Protein AF-A0A6C0JN60-F1 (afdb_monomer)

Secondary structure (DSSP, 8-state):
-PEE-SS-TT-HHHHTTSSEEPPHHHHHHHHHHHHHTSPP-GGGTS----SS-PPEE-SS-SSPPTT-SEEPPHHHHHHHHHHHHHHHHHHT-S-HHHHIIIIIHHHHHHHHHHHHHHHHHHHH--TTTEEE-TTS-EEE-HHHHHHHHHHHHHHHHHHHHHHIIIIITTT-

Solvent-accessible surface area (backbone atoms only — not comparable to full-atom values): 9631 Å² total; per-residue (Å²): 120,57,70,43,33,70,90,60,85,82,37,64,46,51,76,68,65,58,28,42,82,38,49,26,34,57,16,18,54,51,14,23,59,53,17,45,71,47,80,75,42,76,80,43,58,52,86,88,76,70,92,64,84,78,38,62,41,34,61,85,62,93,66,75,57,92,90,41,80,42,69,40,50,25,40,55,14,21,53,53,14,24,53,52,11,32,29,56,34,18,71,72,46,76,58,69,67,56,53,40,56,72,68,45,44,65,56,54,51,48,55,55,52,52,53,49,52,50,49,49,52,67,73,67,53,50,77,88,35,35,40,74,43,100,84,74,43,85,38,79,29,63,86,47,38,52,58,55,49,53,52,49,50,51,53,50,51,50,51,52,49,51,48,41,63,66,61,43,63,77,79,102

pLDDT: mean 88.94, std 6.29, range [56.66, 96.5]

Structure (mmCIF, N/CA/C/O backbone):
data_AF-A0A6C0JN60-F1
#
_entry.id   AF-A0A6C0JN60-F1
#
loop_
_atom_site.group_PDB
_atom_site.id
_atom_site.type_symbol
_atom_site.label_atom_id
_atom_site.label_alt_id
_atom_site.label_comp_id
_atom_site.label_asym_id
_atom_site.label_entity_id
_atom_site.label_seq_id
_atom_site.pdbx_PDB_ins_code
_atom_site.Cartn_x
_atom_site.Cartn_y
_atom_site.Cartn_z
_atom_site.occupancy
_atom_site.B_iso_or_equiv
_atom_site.auth_seq_id
_atom_site.auth_comp_id
_atom_site.auth_asym_id
_atom_site.auth_atom_id
_atom_site.pdbx_PDB_model_num
ATOM 1 N N . MET A 1 1 ? -12.129 20.831 22.012 1.00 70.62 1 MET A N 1
ATOM 2 C CA . MET A 1 1 ? -10.952 20.213 22.665 1.00 70.62 1 MET A CA 1
ATOM 3 C C . MET A 1 1 ? -10.682 18.843 22.054 1.00 70.62 1 MET A C 1
ATOM 5 O O . MET A 1 1 ? -11.650 18.155 21.738 1.00 70.62 1 MET A O 1
ATOM 9 N N . PRO A 1 2 ? -9.414 18.448 21.849 1.00 86.00 2 PRO A N 1
ATOM 10 C CA . PRO A 1 2 ? -9.058 17.121 21.353 1.00 86.00 2 PRO A CA 1
ATOM 11 C C . PRO A 1 2 ? -9.545 15.996 22.277 1.00 86.00 2 PRO A C 1
ATOM 13 O O . PRO A 1 2 ? -9.412 16.059 23.500 1.00 86.00 2 PRO A O 1
ATOM 16 N N . THR A 1 3 ? -10.101 14.942 21.680 1.00 91.88 3 THR A N 1
ATOM 17 C CA . THR A 1 3 ? -10.609 13.778 22.412 1.00 91.88 3 THR A CA 1
ATOM 18 C C . THR A 1 3 ? -9.487 12.788 22.711 1.00 91.88 3 THR A C 1
ATOM 20 O O . THR A 1 3 ? -8.825 12.294 21.786 1.00 91.88 3 THR A O 1
ATOM 23 N N . TYR A 1 4 ? -9.300 12.462 23.988 1.00 92.88 4 TYR A N 1
ATOM 24 C CA . TYR A 1 4 ? -8.396 11.414 24.445 1.00 92.88 4 TYR A CA 1
ATOM 25 C C . TYR A 1 4 ? -9.117 10.062 24.480 1.00 92.88 4 TYR A C 1
ATOM 27 O O . TYR A 1 4 ? -10.174 9.930 25.085 1.00 92.88 4 TYR A O 1
ATOM 35 N N . CYS A 1 5 ? -8.530 9.059 23.828 1.00 93.69 5 CYS A N 1
ATOM 36 C CA . CYS A 1 5 ? -9.091 7.707 23.696 1.00 93.69 5 CYS A CA 1
ATOM 37 C C . CYS A 1 5 ? -8.135 6.624 24.209 1.00 93.69 5 CYS A C 1
ATOM 39 O O . CYS A 1 5 ? -8.278 5.458 23.859 1.00 93.69 5 CYS A O 1
ATOM 41 N N . GLY A 1 6 ? -7.103 7.016 24.958 1.00 90.19 6 GLY A N 1
ATOM 42 C CA . GLY A 1 6 ? -6.164 6.070 25.549 1.00 90.19 6 GLY A CA 1
ATOM 43 C C . GLY A 1 6 ? -6.662 5.527 26.888 1.00 90.19 6 GLY A C 1
ATOM 44 O O . GLY A 1 6 ? -7.752 5.861 27.344 1.00 90.19 6 GLY A O 1
ATOM 45 N N . ASN A 1 7 ? -5.832 4.695 27.515 1.00 89.94 7 ASN A N 1
ATOM 46 C CA . ASN A 1 7 ? -6.134 4.032 28.785 1.00 89.94 7 ASN A CA 1
ATOM 47 C C . ASN A 1 7 ? -5.267 4.547 29.955 1.00 89.94 7 ASN A C 1
ATOM 49 O O . ASN A 1 7 ? -5.016 3.818 30.907 1.00 89.94 7 ASN A O 1
ATOM 53 N N . ASN A 1 8 ? -4.741 5.776 29.868 1.00 91.38 8 ASN A N 1
ATOM 54 C CA . ASN A 1 8 ? -3.924 6.389 30.918 1.00 91.38 8 ASN A CA 1
ATOM 55 C C . ASN A 1 8 ? -4.640 7.613 31.506 1.00 91.38 8 ASN A C 1
ATOM 57 O O . ASN A 1 8 ? -4.707 8.663 30.867 1.00 91.38 8 ASN A O 1
ATOM 61 N N . ALA A 1 9 ? -5.141 7.477 32.735 1.00 89.00 9 ALA A N 1
ATOM 62 C CA . ALA A 1 9 ? -5.796 8.564 33.465 1.00 89.00 9 ALA A CA 1
ATOM 63 C C . ALA A 1 9 ? -4.841 9.731 33.784 1.00 89.00 9 ALA A C 1
ATOM 65 O O . ALA A 1 9 ? -5.270 10.879 33.826 1.00 89.00 9 ALA A O 1
ATOM 66 N N . ASN A 1 10 ? -3.539 9.457 33.912 1.00 93.06 10 ASN A N 1
ATOM 67 C CA . ASN A 1 10 ? -2.502 10.454 34.194 1.00 93.06 10 ASN A CA 1
ATOM 68 C C . ASN A 1 10 ? -1.947 11.107 32.918 1.00 93.06 10 ASN A C 1
ATOM 70 O O . ASN A 1 10 ? -0.832 11.628 32.913 1.00 93.06 10 ASN A O 1
ATOM 74 N N . TYR A 1 11 ? -2.681 11.050 31.802 1.00 91.56 11 TYR A N 1
ATOM 75 C CA . TYR A 1 11 ? -2.263 11.719 30.576 1.00 91.56 11 TYR A CA 1
ATOM 76 C C . TYR A 1 11 ? -2.167 13.237 30.822 1.00 91.56 11 TYR A C 1
ATOM 78 O O . TYR A 1 11 ? -3.176 13.841 31.194 1.00 91.56 11 TYR A O 1
ATOM 86 N N . PRO A 1 12 ? -1.010 13.887 30.576 1.00 92.44 12 PRO A N 1
ATOM 87 C CA . PRO A 1 12 ? -0.810 15.301 30.907 1.00 92.44 12 PRO A CA 1
ATOM 88 C C . PRO A 1 12 ? -1.873 16.228 30.314 1.00 92.44 12 PRO A C 1
ATOM 90 O O . PRO A 1 12 ? -2.263 17.205 30.941 1.00 92.44 12 PRO A O 1
ATOM 93 N N . GLY A 1 13 ? -2.399 15.898 29.129 1.00 90.00 13 GLY A N 1
ATOM 94 C CA . GLY A 1 13 ? -3.461 16.674 28.496 1.00 90.00 13 GLY A CA 1
ATOM 95 C C . GLY A 1 13 ? -4.823 16.581 29.193 1.00 90.00 13 GLY A C 1
ATOM 96 O O . GLY A 1 13 ? -5.581 17.544 29.136 1.00 90.00 13 GLY A O 1
ATOM 97 N N . LEU A 1 14 ? -5.129 15.463 29.866 1.00 91.19 14 LEU A N 1
ATOM 98 C CA . LEU A 1 14 ? -6.328 15.338 30.707 1.00 91.19 14 LEU A CA 1
ATOM 99 C C . LEU A 1 14 ? -6.162 16.155 31.992 1.00 91.19 14 LEU A C 1
ATOM 101 O O . LEU A 1 14 ? -7.064 16.897 32.362 1.00 91.19 14 LEU A O 1
ATOM 105 N N . LEU A 1 15 ? -4.989 16.063 32.626 1.00 93.19 15 LEU A N 1
ATOM 106 C CA . LEU A 1 15 ? -4.676 16.788 33.862 1.00 93.19 15 LEU A CA 1
ATOM 107 C C . LEU A 1 15 ? -4.633 18.308 33.648 1.00 93.19 15 LEU A C 1
ATOM 109 O O . LEU A 1 15 ? -5.114 19.066 34.480 1.00 93.19 15 LEU A O 1
ATOM 113 N N . ALA A 1 16 ? -4.101 18.751 32.507 1.00 92.19 16 ALA A N 1
ATOM 114 C CA . ALA A 1 16 ? -4.037 20.160 32.123 1.00 92.19 16 ALA A CA 1
ATOM 115 C C . ALA A 1 16 ? -5.354 20.704 31.532 1.00 92.19 16 ALA A C 1
ATOM 117 O O . ALA A 1 16 ? -5.387 21.844 31.075 1.00 92.19 16 ALA A O 1
ATOM 118 N N . GLY A 1 17 ? -6.417 19.891 31.447 1.00 89.81 17 GLY A N 1
ATOM 119 C CA . GLY A 1 17 ? -7.707 20.291 30.870 1.00 89.81 17 GLY A CA 1
ATOM 120 C C . GLY A 1 17 ? -7.677 20.605 29.367 1.00 89.81 17 GLY A C 1
ATOM 121 O O . GLY A 1 17 ? -8.643 21.130 28.823 1.00 89.81 17 GLY A O 1
ATOM 122 N N . THR A 1 18 ? -6.585 20.287 28.665 1.00 93.25 18 THR A N 1
ATOM 123 C CA . THR A 1 18 ? -6.468 20.510 27.213 1.00 93.25 18 THR A CA 1
ATOM 124 C C . THR A 1 18 ? -7.175 19.426 26.404 1.00 93.25 18 THR A C 1
ATOM 126 O O . THR A 1 18 ? -7.518 19.652 25.246 1.00 93.25 18 THR A O 1
ATOM 129 N N . HIS A 1 19 ? -7.408 18.256 27.001 1.00 92.00 19 HIS A N 1
ATOM 130 C CA . HIS A 1 19 ? -8.085 17.113 26.399 1.00 92.00 19 HIS A CA 1
ATOM 131 C C . HIS A 1 19 ? -9.296 16.695 27.227 1.00 92.00 19 HIS A C 1
ATOM 133 O O . HIS A 1 19 ? -9.304 16.818 28.448 1.00 92.00 19 HIS A O 1
ATOM 139 N N . VAL A 1 20 ? -10.291 16.120 26.554 1.00 92.94 20 VAL A N 1
ATOM 140 C CA . VAL A 1 20 ? -11.468 15.527 27.203 1.00 92.94 20 VAL A CA 1
ATOM 141 C C . VAL A 1 20 ? -11.467 14.024 26.948 1.00 92.94 20 VAL A C 1
ATOM 143 O O . VAL A 1 20 ? -11.176 13.590 25.827 1.00 92.94 20 VAL A O 1
ATOM 146 N N . LEU A 1 21 ? -11.780 13.228 27.975 1.00 91.88 21 LEU A N 1
ATOM 147 C CA . LEU A 1 21 ? -11.947 11.784 27.824 1.00 91.88 21 LEU A CA 1
ATOM 148 C C . LEU A 1 21 ? -13.092 11.502 26.844 1.00 91.88 21 LEU A C 1
ATOM 150 O O . LEU A 1 21 ? -14.203 12.007 26.996 1.00 91.88 21 LEU A O 1
ATOM 154 N N . GLY A 1 22 ? -12.806 10.719 25.808 1.00 91.06 22 GLY A N 1
ATOM 155 C CA . GLY A 1 22 ? -13.783 10.382 24.787 1.00 91.06 22 GLY A CA 1
ATOM 156 C C . GLY A 1 22 ? -14.803 9.360 25.250 1.00 91.06 22 GLY A C 1
ATOM 157 O O . GLY A 1 22 ? -14.487 8.436 25.995 1.00 91.06 22 GLY A O 1
ATOM 158 N N . THR A 1 23 ? -16.020 9.485 24.725 1.00 93.06 23 THR A N 1
ATOM 159 C CA . THR A 1 23 ? -17.000 8.400 24.790 1.00 93.06 23 THR A CA 1
ATOM 160 C C . THR A 1 23 ? -16.543 7.236 23.913 1.00 93.06 23 THR A C 1
ATOM 162 O O . THR A 1 23 ? -15.825 7.429 22.927 1.00 93.06 23 THR A O 1
ATOM 165 N N . ASN A 1 24 ? -17.009 6.026 24.220 1.00 93.12 24 ASN A N 1
ATOM 166 C CA . ASN A 1 24 ? -16.716 4.829 23.428 1.00 93.12 24 ASN A CA 1
ATOM 167 C C . ASN A 1 24 ? -17.024 5.029 21.937 1.00 93.12 24 ASN A C 1
ATOM 169 O O . ASN A 1 24 ? -16.181 4.765 21.077 1.00 93.12 24 ASN A O 1
ATOM 173 N N . TYR A 1 25 ? -18.188 5.601 21.636 1.00 93.69 25 TYR A N 1
ATOM 174 C CA . TYR A 1 25 ? -18.587 5.928 20.271 1.00 93.69 25 TYR A CA 1
ATOM 175 C C . TYR A 1 25 ? -17.731 7.019 19.635 1.00 93.69 25 TYR A C 1
ATOM 177 O O . TYR A 1 25 ? -17.342 6.900 18.472 1.00 93.69 25 TYR A O 1
ATOM 185 N N . GLY A 1 26 ? -17.394 8.073 20.384 1.00 94.56 26 GLY A N 1
ATOM 186 C CA . GLY A 1 26 ? -16.510 9.133 19.905 1.00 94.56 26 GLY A CA 1
ATOM 187 C C . GLY A 1 26 ? -15.132 8.589 19.529 1.00 94.56 26 GLY A C 1
ATOM 188 O O . GLY A 1 26 ? -14.602 8.905 18.463 1.00 94.56 26 GLY A O 1
ATOM 189 N N . CYS A 1 27 ? -14.589 7.698 20.355 1.00 95.12 27 CYS A N 1
ATOM 190 C CA . CYS A 1 27 ? -13.318 7.035 20.100 1.00 95.12 27 CYS A CA 1
ATOM 191 C C . CYS A 1 27 ? -13.380 6.065 18.924 1.00 95.12 27 CYS A C 1
ATOM 193 O O . CYS A 1 27 ? -12.469 6.072 18.098 1.00 95.12 27 CYS A O 1
ATOM 195 N N . MET A 1 28 ? -14.473 5.317 18.768 1.00 95.62 28 MET A N 1
ATOM 196 C CA . MET A 1 28 ? -14.700 4.496 17.578 1.00 95.62 28 MET A CA 1
ATOM 197 C C . MET A 1 28 ? -14.744 5.344 16.303 1.00 95.62 28 MET A C 1
ATOM 199 O O . MET A 1 28 ? -14.032 5.044 15.349 1.00 95.62 28 MET A O 1
ATOM 203 N N . ARG A 1 29 ? -15.509 6.443 16.284 1.00 95.62 29 ARG A N 1
ATOM 204 C CA . ARG A 1 29 ? -15.571 7.358 15.131 1.00 95.62 29 ARG A CA 1
ATOM 205 C C . ARG A 1 29 ? -14.214 7.966 14.792 1.00 95.62 29 ARG A C 1
ATOM 207 O O . ARG A 1 29 ? -13.848 8.019 13.620 1.00 95.62 29 ARG A O 1
ATOM 214 N N . LYS A 1 30 ? -13.459 8.391 15.808 1.00 95.38 30 LYS A N 1
ATOM 215 C CA . LYS A 1 30 ? -12.079 8.864 15.636 1.00 95.38 30 LYS A CA 1
ATOM 216 C C . LYS A 1 30 ? -11.212 7.773 15.008 1.00 95.38 30 LYS A C 1
ATOM 218 O O . LYS A 1 30 ? -10.472 8.050 14.070 1.00 95.38 30 LYS A O 1
ATOM 223 N N . GLY A 1 31 ? -11.344 6.539 15.490 1.00 96.31 31 GLY A N 1
ATOM 224 C CA . GLY A 1 31 ? -10.644 5.376 14.959 1.00 96.31 31 GLY A CA 1
ATOM 225 C C . GLY A 1 31 ? -10.956 5.125 13.489 1.00 96.31 31 GLY A C 1
ATOM 226 O O . GLY A 1 31 ? -10.025 4.941 12.716 1.00 96.31 31 GLY A O 1
ATOM 227 N N . ILE A 1 32 ? -12.230 5.197 13.084 1.00 96.50 32 ILE A N 1
ATOM 228 C CA . ILE A 1 32 ? -12.645 5.056 11.676 1.00 96.50 32 ILE A CA 1
ATOM 229 C C . ILE A 1 32 ? -11.925 6.083 10.807 1.00 96.50 32 ILE A C 1
ATOM 231 O O . ILE A 1 32 ? -11.319 5.710 9.807 1.00 96.50 32 ILE A O 1
ATOM 235 N N . GLY A 1 33 ? -11.924 7.352 11.226 1.00 95.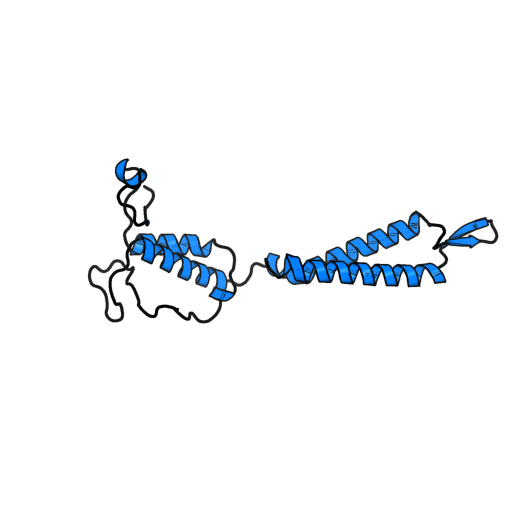75 33 GLY A N 1
ATOM 236 C CA . GLY A 1 33 ? -11.227 8.416 10.503 1.00 95.75 33 GLY A CA 1
ATOM 237 C C . GLY A 1 33 ? -9.717 8.184 10.403 1.00 95.75 33 GLY A C 1
ATOM 238 O O . GLY A 1 33 ? -9.133 8.418 9.351 1.00 95.7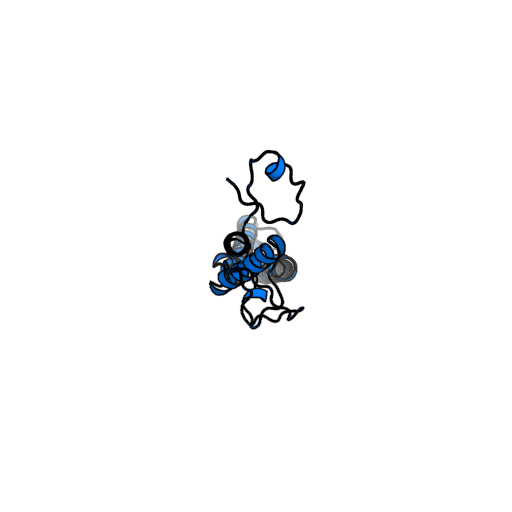5 33 GLY A O 1
ATOM 239 N N . VAL A 1 34 ? -9.073 7.684 11.461 1.00 95.69 34 VAL A N 1
ATOM 240 C CA . VAL A 1 34 ? -7.650 7.305 11.406 1.00 95.69 34 VAL A CA 1
ATOM 241 C C . VAL A 1 34 ? -7.450 6.147 10.429 1.00 95.69 34 VAL A C 1
ATOM 243 O O . VAL A 1 34 ? -6.625 6.245 9.527 1.00 95.69 34 VAL A O 1
ATOM 246 N N . GLY A 1 35 ? -8.229 5.073 10.571 1.00 94.94 35 GLY A N 1
ATOM 247 C CA . GLY A 1 35 ? -8.125 3.868 9.754 1.00 94.94 35 GLY A CA 1
ATOM 248 C C . GLY A 1 35 ? -8.356 4.118 8.267 1.00 94.94 35 GLY A C 1
ATOM 249 O O . GLY A 1 35 ? -7.655 3.537 7.445 1.00 94.94 35 GLY A O 1
ATOM 250 N N . SER A 1 36 ? -9.277 5.018 7.914 1.00 93.62 36 SER A N 1
ATOM 251 C CA . SER A 1 36 ? -9.584 5.347 6.518 1.00 93.62 36 SER A CA 1
ATOM 252 C C . SER A 1 36 ? -8.460 6.108 5.808 1.00 93.62 36 SER A C 1
ATOM 254 O O . SER A 1 36 ? -8.415 6.113 4.580 1.00 93.62 36 SER A O 1
ATOM 256 N N . HIS A 1 37 ? -7.564 6.752 6.564 1.00 92.69 37 HIS A N 1
ATOM 257 C CA . HIS A 1 37 ? -6.394 7.469 6.042 1.00 92.69 37 HIS A CA 1
ATOM 258 C C . HIS A 1 37 ? -5.104 6.643 6.100 1.00 92.69 37 HIS A C 1
ATOM 260 O O . HIS A 1 37 ? -4.059 7.108 5.643 1.00 92.69 37 HIS A O 1
ATOM 266 N N . LEU A 1 38 ? -5.149 5.428 6.653 1.00 91.06 38 LEU A N 1
ATOM 267 C CA . LEU A 1 38 ? -4.005 4.527 6.605 1.00 91.06 38 LEU A CA 1
ATOM 268 C C . LEU A 1 38 ? -3.808 3.976 5.180 1.00 91.06 38 LEU A C 1
ATOM 270 O O . LEU A 1 38 ? -4.748 3.957 4.378 1.00 91.06 38 LEU A O 1
ATOM 274 N N . PRO A 1 39 ? -2.586 3.521 4.845 1.00 88.25 39 PRO A N 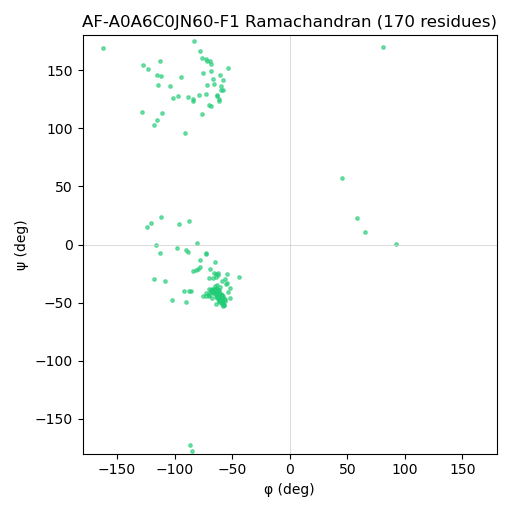1
ATOM 275 C CA . PRO A 1 39 ? -2.316 2.869 3.570 1.00 88.25 39 PRO A CA 1
ATOM 276 C C . PRO A 1 39 ? -3.261 1.692 3.307 1.00 88.25 39 PRO A C 1
ATOM 278 O O . PRO A 1 39 ? -3.738 1.039 4.236 1.00 88.25 39 PRO A O 1
ATOM 281 N N . TYR A 1 40 ? -3.505 1.421 2.022 1.00 87.25 40 TYR A N 1
ATOM 282 C CA . TYR A 1 40 ? -4.273 0.251 1.604 1.00 87.25 40 TYR A CA 1
ATOM 283 C C . TYR A 1 40 ? -3.611 -1.031 2.126 1.00 87.25 40 TYR A C 1
ATOM 285 O O . TYR A 1 40 ? -2.406 -1.215 1.969 1.00 87.25 40 TYR A O 1
ATOM 293 N N . ASP A 1 41 ? -4.420 -1.913 2.705 1.00 87.62 41 ASP A N 1
ATOM 294 C CA . ASP A 1 41 ? -3.999 -3.219 3.197 1.00 87.62 41 ASP A CA 1
ATOM 295 C C . ASP A 1 41 ? -4.933 -4.284 2.618 1.00 87.62 41 ASP A C 1
ATOM 297 O O . ASP A 1 41 ? -6.130 -4.319 2.918 1.00 87.62 41 ASP A O 1
ATOM 301 N N . ALA A 1 42 ? -4.378 -5.157 1.775 1.00 85.81 42 ALA A N 1
ATOM 302 C CA . ALA A 1 42 ? -5.135 -6.213 1.112 1.00 85.81 42 ALA A CA 1
ATOM 303 C C . ALA A 1 42 ? -5.757 -7.212 2.104 1.00 85.81 42 ALA A C 1
ATOM 305 O O . ALA A 1 42 ? -6.777 -7.820 1.784 1.00 85.81 42 ALA A O 1
ATOM 306 N N . ALA A 1 43 ? -5.200 -7.357 3.312 1.00 87.62 43 ALA A N 1
ATOM 307 C CA . ALA A 1 43 ? -5.755 -8.240 4.336 1.00 87.62 43 ALA A CA 1
ATOM 308 C C . ALA A 1 43 ? -7.137 -7.776 4.830 1.00 87.62 43 ALA A C 1
ATOM 310 O O . ALA A 1 43 ? -7.932 -8.596 5.280 1.00 87.62 43 ALA A O 1
ATOM 311 N N . TYR A 1 44 ? -7.446 -6.481 4.708 1.00 89.06 44 TYR A N 1
ATOM 312 C CA . TYR A 1 44 ? -8.732 -5.898 5.106 1.00 89.06 44 TYR A CA 1
ATOM 313 C C . TYR A 1 44 ? -9.773 -5.893 3.977 1.00 89.06 44 TYR A C 1
ATOM 315 O O . TYR A 1 44 ? -10.914 -5.505 4.216 1.00 89.06 44 TYR A O 1
ATOM 323 N N . ALA A 1 45 ? -9.402 -6.312 2.760 1.00 86.94 45 ALA A N 1
ATOM 324 C CA . ALA A 1 45 ? -10.337 -6.463 1.642 1.00 86.94 45 ALA A CA 1
ATOM 325 C C . ALA A 1 45 ? -11.117 -7.791 1.699 1.00 86.94 45 ALA A C 1
ATOM 327 O O . ALA A 1 45 ? -12.167 -7.921 1.074 1.00 86.94 45 ALA A O 1
ATOM 328 N N . GLY A 1 46 ? -10.586 -8.787 2.416 1.00 84.06 46 GLY A N 1
ATOM 329 C CA . GLY A 1 46 ? -11.194 -10.106 2.567 1.00 84.06 46 GLY A CA 1
ATOM 330 C C . GLY A 1 46 ? -12.260 -10.176 3.669 1.00 84.06 46 GLY A C 1
ATOM 331 O O . GLY A 1 46 ? -12.465 -9.216 4.416 1.00 84.06 46 GLY A O 1
ATOM 332 N N . PRO A 1 47 ? -12.941 -11.328 3.806 1.00 86.25 47 PRO A N 1
ATOM 333 C CA . PRO A 1 47 ? -13.873 -11.557 4.903 1.00 86.25 47 PRO A CA 1
ATOM 334 C C . PRO A 1 47 ? -13.159 -11.450 6.257 1.00 86.25 47 PRO A C 1
ATOM 336 O O . PRO A 1 47 ? -12.092 -12.027 6.465 1.00 86.25 47 PRO A O 1
ATOM 339 N N . TYR A 1 48 ? -13.765 -10.717 7.192 1.00 84.25 48 TYR A N 1
ATOM 340 C CA . TYR A 1 48 ? -13.219 -10.537 8.534 1.00 84.25 48 TYR A CA 1
ATOM 341 C C . TYR A 1 48 ? -13.300 -11.838 9.344 1.00 84.25 48 TYR A C 1
ATOM 343 O O . TYR A 1 48 ? -14.391 -12.343 9.609 1.00 84.25 48 TYR A O 1
ATOM 351 N N . ALA A 1 49 ? -12.144 -12.341 9.779 1.00 87.69 49 ALA A N 1
ATOM 352 C CA . ALA A 1 49 ? -12.019 -13.498 10.658 1.00 87.69 49 ALA A CA 1
ATOM 353 C C . ALA A 1 49 ? -11.355 -13.068 11.982 1.00 87.69 49 ALA A C 1
ATOM 355 O O . ALA A 1 49 ? -10.143 -12.837 12.010 1.00 87.69 49 ALA A O 1
ATOM 356 N N . PRO A 1 50 ? -12.121 -12.898 13.076 1.00 85.69 50 PRO A N 1
ATOM 357 C CA . PRO A 1 50 ? -11.560 -12.475 14.352 1.00 85.69 50 PRO A CA 1
ATOM 358 C C . PRO A 1 50 ? -10.731 -13.592 14.997 1.00 85.69 50 PRO A C 1
ATOM 360 O O . PRO A 1 50 ? -11.167 -14.738 15.054 1.00 85.69 50 PRO A O 1
ATOM 363 N N . VAL A 1 51 ? -9.566 -13.238 15.551 1.00 88.75 51 VAL A N 1
ATOM 364 C CA . VAL A 1 51 ? -8.788 -14.143 16.422 1.00 88.75 51 VAL A CA 1
ATOM 365 C C . VAL A 1 51 ? -9.521 -14.369 17.746 1.00 88.75 51 VAL A C 1
ATOM 367 O O . VAL A 1 51 ? -9.572 -15.484 18.253 1.00 88.75 51 VAL A O 1
ATOM 370 N N . ASP A 1 52 ? -10.114 -13.304 18.286 1.00 86.56 52 ASP A N 1
ATOM 371 C CA . ASP A 1 52 ? -10.955 -13.342 19.476 1.00 86.56 52 ASP A CA 1
ATOM 372 C C . ASP A 1 52 ? -12.409 -13.045 19.079 1.00 86.56 52 ASP A C 1
ATOM 374 O O . ASP A 1 52 ? -12.701 -11.924 18.652 1.00 86.56 52 ASP A O 1
ATOM 378 N N . PRO A 1 53 ? -13.335 -14.013 19.201 1.00 86.94 53 PRO A N 1
ATOM 379 C CA . PRO A 1 53 ? -14.720 -13.833 18.782 1.00 86.94 53 PRO A CA 1
ATOM 380 C C . PRO A 1 53 ? -15.525 -12.913 19.713 1.00 86.94 53 PRO A C 1
ATOM 382 O O . PRO A 1 53 ? -16.665 -12.569 19.385 1.00 86.94 53 PRO A O 1
ATOM 385 N N . ARG A 1 54 ? -14.979 -12.512 20.873 1.00 88.38 54 ARG A N 1
ATOM 386 C CA . ARG A 1 54 ? -15.670 -11.637 21.829 1.00 88.38 54 ARG A CA 1
ATOM 387 C C . ARG A 1 54 ? -15.947 -10.270 21.206 1.00 88.38 54 ARG A C 1
ATOM 389 O O . ARG A 1 54 ? -15.050 -9.585 20.721 1.00 88.38 54 ARG A O 1
ATOM 396 N N . ARG A 1 55 ? -17.209 -9.840 21.270 1.00 88.12 55 ARG A N 1
ATOM 397 C CA . ARG A 1 55 ? -17.658 -8.543 20.748 1.00 88.12 55 ARG A CA 1
ATOM 398 C C . ARG A 1 55 ? -17.826 -7.542 21.881 1.00 88.12 55 ARG A C 1
ATOM 400 O O . ARG A 1 55 ? -18.575 -7.794 22.824 1.00 88.12 55 ARG A O 1
ATOM 407 N N . PHE A 1 56 ? -17.178 -6.389 21.748 1.00 90.81 56 PHE A N 1
ATOM 408 C CA . PHE A 1 56 ? -17.318 -5.265 22.672 1.00 90.81 56 PHE A CA 1
ATOM 409 C C . PHE A 1 56 ? -18.193 -4.172 22.067 1.00 90.81 56 PHE A C 1
ATOM 411 O O . PHE A 1 56 ? -18.070 -3.841 20.887 1.00 90.81 56 PHE A O 1
ATOM 418 N N . TYR A 1 57 ? -19.097 -3.625 22.874 1.00 93.44 57 TYR A N 1
ATOM 419 C CA . TYR A 1 57 ? -20.005 -2.576 22.437 1.00 93.44 57 TYR A CA 1
ATOM 420 C C . TYR A 1 57 ? -19.340 -1.201 22.541 1.00 93.44 57 TYR A C 1
ATOM 422 O O . TYR A 1 57 ? -18.884 -0.798 23.611 1.00 93.44 57 TYR A O 1
ATOM 430 N N . CYS A 1 58 ? -19.321 -0.470 21.427 1.00 92.62 58 CYS A N 1
ATOM 431 C CA . CYS A 1 58 ? -18.716 0.860 21.316 1.00 92.62 58 CYS A CA 1
ATOM 432 C C . CYS A 1 58 ? -19.713 1.949 20.902 1.00 92.62 58 CYS A C 1
ATOM 434 O O . CYS A 1 58 ? -19.305 2.991 20.401 1.00 92.62 58 CYS A O 1
ATOM 436 N N . GLY A 1 59 ? -21.019 1.714 21.049 1.00 90.06 59 GLY A N 1
ATOM 437 C CA . GLY A 1 59 ? -22.037 2.715 20.730 1.00 90.06 59 GLY A CA 1
ATOM 438 C C . GLY A 1 59 ? -22.339 3.663 21.896 1.00 90.06 59 GLY A C 1
ATOM 439 O O . GLY A 1 59 ? -21.657 3.658 22.918 1.00 90.06 59 GLY A O 1
ATOM 440 N N . ASN A 1 60 ? -23.365 4.497 21.715 1.00 88.50 60 ASN A N 1
ATOM 441 C CA . ASN A 1 60 ? -23.798 5.496 22.702 1.00 88.50 60 ASN A CA 1
ATOM 442 C C . ASN A 1 60 ? -24.820 4.967 23.719 1.00 88.50 60 ASN A C 1
ATOM 444 O O . ASN A 1 60 ? -25.203 5.709 24.619 1.00 88.50 60 ASN A O 1
ATOM 448 N N . ASN A 1 61 ? -25.316 3.737 23.561 1.00 85.50 61 ASN A N 1
ATOM 449 C CA . ASN A 1 61 ? -26.347 3.214 24.451 1.00 85.50 61 ASN A CA 1
ATOM 450 C C . ASN A 1 61 ? -25.738 2.892 25.831 1.00 85.50 61 ASN A C 1
ATOM 452 O O . ASN A 1 61 ? -24.724 2.192 25.879 1.00 85.50 61 ASN A O 1
ATOM 456 N N . PRO A 1 62 ? -26.326 3.371 26.944 1.00 81.12 62 PRO A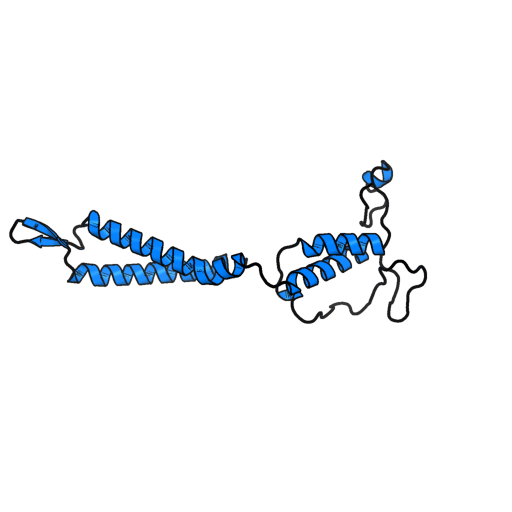 N 1
ATOM 457 C CA . PRO A 1 62 ? -25.894 2.978 28.285 1.00 81.12 62 PRO A CA 1
ATOM 458 C C . PRO A 1 62 ? -26.072 1.476 28.551 1.00 81.12 62 PRO A C 1
ATOM 460 O O . PRO A 1 62 ? -25.333 0.909 29.353 1.00 81.12 62 PRO A O 1
ATOM 463 N N . VAL A 1 63 ? -27.021 0.822 27.873 1.00 88.38 63 VAL A N 1
ATOM 464 C CA . VAL A 1 63 ? -27.259 -0.620 27.984 1.00 88.38 63 VAL A CA 1
ATOM 465 C C . VAL A 1 63 ? -26.563 -1.347 26.837 1.00 88.38 63 VAL A C 1
ATOM 467 O O . VAL A 1 63 ? -26.756 -1.020 25.663 1.00 88.38 63 VAL A O 1
ATOM 470 N N . VAL A 1 64 ? -25.762 -2.358 27.181 1.00 90.25 64 VAL A N 1
ATOM 471 C CA . VAL A 1 64 ? -25.097 -3.227 26.205 1.00 90.25 64 VAL A CA 1
ATOM 472 C C . VAL A 1 64 ? -26.164 -4.075 25.496 1.00 90.25 64 VAL A C 1
ATOM 474 O O . VAL A 1 64 ? -26.878 -4.823 26.164 1.00 90.25 64 VAL A O 1
ATOM 477 N N . PRO A 1 65 ? -26.310 -3.968 24.163 1.00 90.12 65 PRO A N 1
ATOM 478 C CA . PRO A 1 65 ? -27.312 -4.734 23.435 1.00 90.12 65 PRO A CA 1
ATOM 479 C C . PRO A 1 65 ? -26.968 -6.234 23.398 1.00 90.12 65 PRO A C 1
ATOM 481 O O . PRO A 1 65 ? -25.796 -6.607 23.531 1.00 90.12 65 PRO A O 1
ATOM 484 N N . PRO A 1 66 ? -27.968 -7.108 23.173 1.00 88.62 66 PRO A N 1
ATOM 485 C CA . PRO A 1 66 ? -27.747 -8.547 23.075 1.00 88.62 66 PRO A CA 1
ATOM 486 C C . PRO A 1 66 ? -26.749 -8.888 21.958 1.00 88.62 66 PRO A C 1
ATOM 488 O O . PRO A 1 66 ? -26.739 -8.266 20.895 1.00 88.62 66 PRO A O 1
ATOM 491 N N . GLY A 1 67 ? -25.894 -9.883 22.210 1.00 87.12 67 GLY A N 1
ATOM 492 C CA . GLY A 1 67 ? -24.827 -10.301 21.289 1.00 87.12 67 GLY A CA 1
ATOM 493 C C . GLY A 1 67 ? -23.466 -9.628 21.517 1.00 87.12 67 GLY A C 1
ATOM 494 O O . GLY A 1 67 ? -22.507 -9.948 20.812 1.00 87.12 67 GLY A O 1
ATOM 495 N N . TYR A 1 68 ? -23.356 -8.740 22.509 1.00 90.31 68 TYR A N 1
ATOM 496 C CA . TYR A 1 68 ? -22.090 -8.184 22.990 1.00 90.31 68 TYR A CA 1
ATOM 497 C C . TYR A 1 68 ? -21.783 -8.687 24.400 1.00 90.31 68 TYR A C 1
ATOM 499 O O . TYR A 1 68 ? -22.685 -8.855 25.215 1.00 90.31 68 TYR A O 1
ATOM 507 N N . LEU A 1 69 ? -20.500 -8.910 24.691 1.00 89.75 69 LEU A N 1
ATOM 508 C CA . LEU A 1 69 ? -20.055 -9.393 26.000 1.00 89.75 69 LEU A CA 1
ATOM 509 C C . LEU A 1 69 ? -20.090 -8.278 27.052 1.00 89.75 69 LEU A C 1
ATOM 511 O O . LEU A 1 69 ? -20.506 -8.497 28.183 1.00 89.75 69 LEU A O 1
ATOM 515 N N . ALA A 1 70 ? -19.606 -7.094 26.678 1.00 90.88 70 ALA A N 1
ATOM 516 C CA . ALA A 1 70 ? -19.498 -5.931 27.550 1.00 90.88 70 ALA A CA 1
ATOM 517 C C . ALA A 1 70 ? -19.325 -4.649 26.723 1.00 90.88 70 ALA A C 1
ATOM 519 O O . ALA A 1 70 ? -19.040 -4.698 25.521 1.00 90.88 70 ALA A O 1
ATOM 520 N N . ALA A 1 71 ? -19.437 -3.492 27.376 1.00 90.75 71 ALA A N 1
ATOM 521 C CA . ALA A 1 71 ? -18.981 -2.232 26.802 1.00 90.75 71 ALA A CA 1
ATOM 522 C C . ALA A 1 71 ? -17.450 -2.250 26.635 1.00 90.75 71 ALA A C 1
ATOM 524 O O . ALA A 1 71 ? -16.721 -2.732 27.502 1.00 90.75 71 ALA A O 1
ATOM 525 N N . GLY A 1 72 ? -16.957 -1.742 25.506 1.00 89.69 72 GLY A N 1
ATOM 526 C CA . GLY A 1 72 ? -15.524 -1.574 25.277 1.00 89.69 72 GLY A CA 1
ATOM 527 C C . GLY A 1 72 ? -14.946 -0.427 26.105 1.00 89.69 72 GLY A C 1
ATOM 528 O O . GLY A 1 72 ? -15.667 0.476 26.520 1.00 89.69 72 GLY A O 1
ATOM 529 N N . SER A 1 73 ? -13.631 -0.433 26.318 1.00 92.00 73 SER A N 1
ATOM 530 C CA . SER A 1 73 ? -12.919 0.761 26.778 1.00 92.00 73 SER A CA 1
ATOM 531 C C . SER A 1 73 ? -12.729 1.755 25.619 1.00 92.00 73 SER A C 1
ATOM 533 O O . SER A 1 73 ? -12.722 1.337 24.452 1.00 92.00 73 SER A O 1
ATOM 535 N N . PRO A 1 74 ? -12.474 3.049 25.892 1.00 92.25 74 PRO A N 1
ATOM 536 C CA . PRO A 1 74 ? -12.159 4.032 24.854 1.00 92.25 74 PRO A CA 1
ATOM 537 C C . PRO A 1 74 ? -11.027 3.590 23.911 1.00 92.25 74 PRO A C 1
ATOM 539 O O . PRO A 1 74 ? -11.116 3.797 22.698 1.00 92.25 74 PRO A O 1
ATOM 542 N N . SER A 1 75 ? -10.003 2.909 24.440 1.00 93.25 75 SER A N 1
ATOM 543 C CA . SER A 1 75 ? -8.880 2.381 23.654 1.00 93.25 75 SER A CA 1
ATOM 544 C C . SER A 1 75 ? -9.283 1.214 22.756 1.00 93.25 75 SER A C 1
ATOM 546 O O . SER A 1 75 ? -8.893 1.171 21.587 1.00 93.25 75 SER A O 1
ATOM 548 N N . ASN A 1 76 ? -10.105 0.292 23.263 1.00 93.12 76 ASN A N 1
ATOM 549 C CA . ASN A 1 76 ? -10.615 -0.833 22.478 1.00 93.12 76 ASN A CA 1
ATOM 550 C C . ASN A 1 76 ? -11.532 -0.339 21.356 1.00 93.12 76 ASN A C 1
ATOM 552 O O . ASN A 1 76 ? -11.447 -0.815 20.222 1.00 93.12 76 ASN A O 1
ATOM 556 N N . CYS A 1 77 ? -12.361 0.662 21.645 1.00 94.06 77 CYS A N 1
ATOM 557 C CA . CYS A 1 77 ? -13.242 1.269 20.659 1.00 94.06 77 CYS A CA 1
ATOM 558 C C . CYS A 1 77 ? -12.475 2.041 19.587 1.00 94.06 77 CYS A C 1
ATOM 560 O O . CYS A 1 77 ? -12.809 1.921 18.410 1.00 94.06 77 CYS A O 1
ATOM 562 N N . LEU A 1 78 ? -11.402 2.748 19.956 1.00 95.50 78 LEU A N 1
ATOM 563 C CA . LEU A 1 78 ? -10.491 3.368 18.993 1.00 95.50 78 LEU A CA 1
ATOM 564 C C . LEU A 1 78 ? -9.877 2.327 18.046 1.00 95.50 78 LEU A C 1
ATOM 566 O O . LEU A 1 78 ? -9.940 2.502 16.832 1.00 95.50 78 LEU A O 1
ATOM 570 N N . SER A 1 79 ? -9.325 1.239 18.589 1.00 94.31 79 SER A N 1
ATOM 571 C CA . SER A 1 79 ? -8.723 0.156 17.796 1.00 94.31 79 SER A CA 1
ATOM 572 C C . SER A 1 79 ? -9.738 -0.503 16.853 1.00 94.31 79 SER A C 1
ATOM 574 O O . SER A 1 79 ? -9.477 -0.668 15.661 1.00 94.31 79 SER A O 1
ATOM 576 N N . THR A 1 80 ? -10.943 -0.781 17.358 1.00 92.94 80 THR A N 1
ATOM 577 C CA . THR A 1 80 ? -12.057 -1.316 16.558 1.00 92.94 80 THR A CA 1
ATOM 578 C C . THR A 1 80 ? -12.415 -0.368 15.415 1.00 92.94 80 THR A C 1
ATOM 580 O O . THR A 1 80 ? -12.534 -0.789 14.266 1.00 92.94 80 THR A O 1
ATOM 583 N N . GLY A 1 81 ? -12.515 0.932 15.709 1.00 94.56 81 GLY A N 1
ATOM 584 C CA . GLY A 1 81 ? -12.735 1.965 14.705 1.00 94.56 81 GLY A CA 1
ATOM 585 C C . GLY A 1 81 ? -11.649 1.979 13.630 1.00 94.56 81 GLY A C 1
ATOM 586 O O . GLY A 1 81 ? -11.978 2.034 12.451 1.00 94.56 81 GLY A O 1
ATOM 587 N N . ILE A 1 82 ? -10.371 1.869 14.008 1.00 95.94 82 ILE A N 1
ATOM 588 C CA . ILE A 1 82 ? -9.251 1.790 13.052 1.00 95.94 82 ILE A CA 1
ATOM 589 C C . ILE A 1 82 ? -9.422 0.590 12.119 1.00 95.94 82 ILE A C 1
ATOM 591 O O . ILE A 1 82 ? -9.247 0.738 10.910 1.00 95.94 82 ILE A O 1
ATOM 595 N N . GLY A 1 83 ? -9.803 -0.574 12.651 1.00 93.06 83 GLY A N 1
ATOM 596 C CA . GLY A 1 83 ? -10.079 -1.764 11.843 1.00 93.06 83 GLY A CA 1
ATOM 597 C C . GLY A 1 83 ? -11.207 -1.544 10.829 1.00 93.06 83 GLY A C 1
ATOM 598 O O . GLY A 1 83 ? -11.042 -1.852 9.650 1.00 93.06 83 GLY A O 1
ATOM 599 N N . ILE A 1 84 ? -12.316 -0.933 11.259 1.00 93.12 84 ILE A N 1
ATOM 600 C CA . ILE A 1 84 ? -13.436 -0.568 10.374 1.00 93.12 84 ILE A CA 1
ATOM 601 C C . ILE A 1 84 ? -12.974 0.421 9.294 1.00 93.12 84 ILE A C 1
ATOM 603 O O . ILE A 1 84 ? -13.276 0.234 8.118 1.00 93.12 84 ILE A O 1
ATOM 607 N N . GLY A 1 85 ? -12.216 1.453 9.669 1.00 94.94 85 GLY A N 1
ATOM 608 C CA . GLY A 1 85 ? -11.688 2.445 8.731 1.00 94.94 85 GLY A CA 1
ATOM 609 C C . GLY A 1 85 ? -10.760 1.829 7.682 1.00 94.94 85 GLY A C 1
ATOM 610 O O . GLY A 1 85 ? -10.869 2.149 6.500 1.00 94.94 85 GLY A O 1
ATOM 611 N N . LYS A 1 86 ? -9.898 0.886 8.082 1.00 94.31 86 LYS A N 1
ATOM 612 C CA . LYS A 1 86 ? -9.055 0.123 7.150 1.00 94.31 86 LYS A CA 1
ATOM 613 C C . LYS A 1 86 ? -9.882 -0.720 6.183 1.00 94.31 86 LYS A C 1
ATOM 615 O O . LYS A 1 86 ? -9.575 -0.732 4.997 1.00 94.31 86 LYS A O 1
ATOM 620 N N . ALA A 1 87 ? -10.943 -1.375 6.657 1.00 92.25 87 ALA A N 1
ATOM 621 C CA . ALA A 1 87 ? -11.853 -2.134 5.798 1.00 92.25 87 ALA A CA 1
ATOM 622 C C . ALA A 1 87 ? -12.572 -1.227 4.785 1.00 92.25 87 ALA A C 1
ATOM 624 O O . ALA A 1 87 ? -12.636 -1.548 3.601 1.00 92.25 87 ALA A O 1
ATOM 625 N N . GLN A 1 88 ? -13.035 -0.047 5.213 1.00 92.19 88 GLN A N 1
ATOM 626 C CA . GLN A 1 88 ? -13.606 0.955 4.307 1.00 92.19 88 GLN A CA 1
ATOM 627 C C . GLN A 1 88 ? -12.589 1.429 3.265 1.00 92.19 88 GLN A C 1
ATOM 629 O O . GLN A 1 88 ? -12.920 1.535 2.085 1.00 92.19 88 GLN A O 1
ATOM 634 N N . ARG A 1 89 ? -11.340 1.681 3.676 1.00 91.38 89 ARG A N 1
ATOM 635 C CA . ARG A 1 89 ? -10.265 2.049 2.749 1.00 91.38 89 ARG A CA 1
ATOM 636 C C . ARG A 1 89 ? -9.959 0.924 1.764 1.00 91.38 89 ARG A C 1
ATOM 638 O O . ARG A 1 89 ? -9.776 1.198 0.582 1.00 91.38 89 ARG A O 1
ATOM 645 N N . ALA A 1 90 ? -9.919 -0.319 2.231 1.00 90.75 90 ALA A N 1
ATOM 646 C CA . ALA A 1 90 ? -9.687 -1.490 1.397 1.00 90.75 90 ALA A CA 1
ATOM 647 C C . ALA A 1 90 ? -10.821 -1.711 0.381 1.00 90.75 90 ALA A C 1
ATOM 649 O O . ALA A 1 90 ? -10.548 -2.058 -0.765 1.00 90.75 90 ALA A O 1
ATOM 650 N N . ALA A 1 91 ? -12.071 -1.417 0.755 1.00 87.69 91 ALA A N 1
ATOM 651 C CA . ALA A 1 91 ? -13.227 -1.491 -0.139 1.00 87.69 91 ALA A CA 1
ATOM 652 C C . ALA A 1 91 ? -13.165 -0.491 -1.310 1.00 87.69 91 ALA A C 1
ATOM 654 O O . ALA A 1 91 ? -13.731 -0.754 -2.366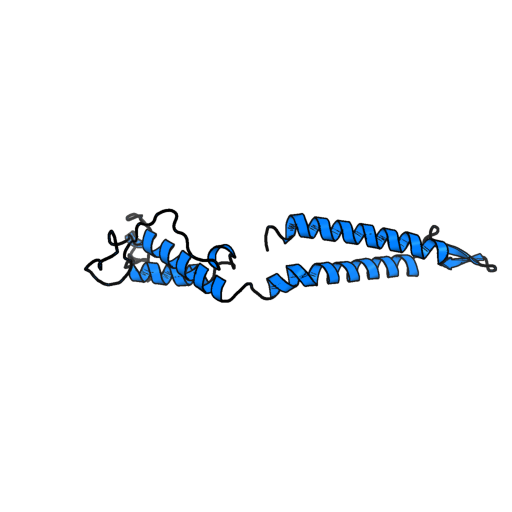 1.00 87.69 91 ALA A O 1
ATOM 655 N N . MET A 1 92 ? -12.443 0.628 -1.164 1.00 86.94 92 MET A N 1
ATOM 656 C CA . MET A 1 92 ? -12.181 1.565 -2.271 1.00 86.94 92 MET A CA 1
ATOM 657 C C . MET A 1 92 ? -11.166 1.022 -3.291 1.00 86.94 92 MET A C 1
ATOM 659 O O . MET A 1 92 ? -10.950 1.638 -4.334 1.00 86.94 92 MET A O 1
ATOM 663 N N . GLY A 1 93 ? -10.535 -0.116 -2.996 1.00 83.88 93 GLY A N 1
ATOM 664 C CA . GLY A 1 93 ? -9.507 -0.731 -3.819 1.00 83.88 93 GLY A CA 1
ATOM 665 C C . GLY A 1 93 ? -8.116 -0.107 -3.639 1.00 83.88 93 GLY A C 1
ATOM 666 O O . GLY A 1 93 ? -7.942 0.933 -2.990 1.00 83.88 93 GLY A O 1
ATOM 667 N N . PRO A 1 94 ? -7.085 -0.75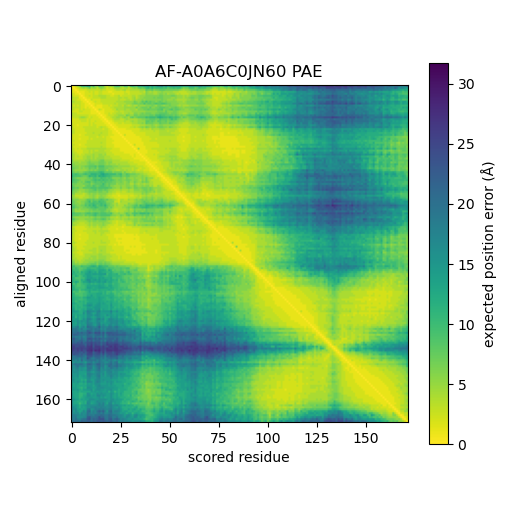7 -4.202 1.00 84.06 94 PRO A N 1
ATOM 668 C CA . PRO A 1 94 ? -5.728 -0.242 -4.148 1.00 84.06 94 PRO A CA 1
ATOM 669 C C . PRO A 1 94 ? -5.610 1.058 -4.963 1.00 84.06 94 PRO A C 1
ATOM 671 O O . PRO A 1 94 ? -6.220 1.184 -6.029 1.00 84.06 94 PRO A O 1
ATOM 674 N N . PRO A 1 95 ? -4.822 2.043 -4.494 1.00 82.19 95 PRO A N 1
ATOM 675 C CA . PRO A 1 95 ? -4.658 3.305 -5.203 1.00 82.19 95 PRO A CA 1
ATOM 676 C C . PRO A 1 95 ? -4.060 3.082 -6.600 1.00 82.19 95 PRO A C 1
ATOM 678 O O . PRO A 1 95 ? -3.202 2.225 -6.786 1.00 82.19 95 PRO A O 1
ATOM 681 N N . ALA A 1 96 ? -4.457 3.891 -7.586 1.00 81.06 96 ALA A N 1
ATOM 682 C CA . ALA A 1 96 ? -4.011 3.737 -8.978 1.00 81.06 96 ALA A CA 1
ATOM 683 C C . ALA A 1 96 ? -2.476 3.747 -9.138 1.00 81.06 96 ALA A C 1
ATOM 685 O O . ALA A 1 96 ? -1.925 3.002 -9.949 1.00 81.06 96 ALA A O 1
ATOM 686 N N . PHE A 1 97 ? -1.766 4.522 -8.307 1.00 82.50 97 PHE A N 1
ATOM 687 C CA . PHE A 1 97 ? -0.298 4.533 -8.284 1.00 82.50 97 PHE A CA 1
ATOM 688 C C . PHE A 1 97 ? 0.293 3.143 -7.975 1.00 82.50 97 PHE A C 1
ATOM 690 O O . PHE A 1 97 ? 1.354 2.794 -8.490 1.00 82.50 97 PHE A O 1
ATOM 697 N N . MET A 1 98 ? -0.405 2.332 -7.176 1.00 81.19 98 MET A N 1
ATOM 698 C CA . MET A 1 98 ? -0.018 0.970 -6.807 1.00 81.19 98 MET A CA 1
ATOM 699 C C . MET A 1 98 ? -0.034 0.045 -8.030 1.00 81.19 98 MET A C 1
ATOM 701 O O . MET A 1 98 ? 0.884 -0.744 -8.237 1.00 81.19 98 MET A O 1
ATOM 705 N N . TYR A 1 99 ? -1.039 0.193 -8.899 1.00 80.50 99 TYR A N 1
ATOM 706 C CA . TYR A 1 99 ? -1.089 -0.515 -10.179 1.00 80.50 99 TYR A CA 1
ATOM 707 C C . TYR A 1 99 ? 0.004 -0.041 -11.131 1.00 80.50 99 TYR A C 1
ATOM 709 O O . TYR A 1 99 ? 0.699 -0.866 -11.724 1.00 80.50 99 TYR A O 1
ATOM 717 N N . PHE A 1 100 ? 0.187 1.275 -11.256 1.00 84.25 100 PHE A N 1
ATOM 718 C CA . PHE A 1 100 ? 1.218 1.847 -12.119 1.00 84.25 100 PHE A CA 1
ATOM 719 C C . PHE A 1 100 ? 2.615 1.357 -11.724 1.00 84.25 100 PHE A C 1
ATOM 721 O O . PHE A 1 100 ? 3.362 0.856 -12.560 1.00 84.25 100 PHE A O 1
ATOM 728 N N . THR A 1 101 ? 2.952 1.423 -10.439 1.00 84.44 101 THR A N 1
ATOM 729 C CA . THR A 1 101 ? 4.235 0.932 -9.922 1.00 84.44 101 THR A CA 1
ATOM 730 C C . THR A 1 101 ? 4.365 -0.580 -10.068 1.00 84.44 101 THR A C 1
ATOM 732 O O . THR A 1 101 ? 5.418 -1.070 -10.461 1.00 84.44 101 THR A O 1
ATOM 735 N N . ARG A 1 102 ? 3.309 -1.357 -9.824 1.00 83.44 102 ARG A N 1
ATOM 736 C CA . ARG A 1 102 ? 3.390 -2.819 -9.925 1.00 83.44 102 ARG A CA 1
ATOM 737 C C . ARG A 1 102 ? 3.528 -3.325 -11.359 1.00 83.44 102 ARG A C 1
ATOM 739 O O . ARG A 1 102 ? 4.268 -4.284 -11.571 1.00 83.44 102 ARG A O 1
ATOM 746 N N . TYR A 1 103 ? 2.835 -2.706 -12.313 1.00 83.69 103 TYR A N 1
ATOM 747 C CA . TYR A 1 103 ? 2.681 -3.258 -13.660 1.00 83.69 103 TYR A CA 1
ATOM 748 C C . TYR A 1 103 ? 3.258 -2.401 -14.778 1.00 83.69 103 TYR A C 1
ATOM 750 O O . TYR A 1 103 ? 3.658 -2.974 -15.777 1.00 83.69 103 TYR A O 1
ATOM 758 N N . VAL A 1 104 ? 3.318 -1.075 -14.657 1.00 88.19 104 VAL A N 1
ATOM 759 C CA . VAL A 1 104 ? 3.695 -0.186 -15.775 1.00 88.19 104 VAL A CA 1
ATOM 760 C C . VAL A 1 104 ? 5.137 0.301 -15.642 1.00 88.19 104 VAL A C 1
ATOM 762 O O . VAL A 1 104 ? 5.930 0.186 -16.575 1.00 88.19 104 VAL A O 1
ATOM 765 N N . LEU A 1 105 ? 5.509 0.777 -14.454 1.00 90.75 105 LEU A N 1
ATOM 766 C CA . LEU A 1 105 ? 6.825 1.336 -14.164 1.00 90.75 105 LEU A CA 1
ATOM 767 C C . LEU A 1 105 ? 8.025 0.426 -14.511 1.00 90.75 105 LEU A C 1
ATOM 769 O O . LEU A 1 105 ? 8.986 0.964 -15.063 1.00 90.75 105 LEU A O 1
ATOM 773 N N . PRO A 1 106 ? 8.028 -0.906 -14.272 1.00 91.12 106 PRO A N 1
ATOM 774 C CA . PRO A 1 106 ? 9.189 -1.728 -14.630 1.00 91.12 106 PRO A CA 1
ATOM 775 C C . PRO A 1 106 ? 9.447 -1.746 -16.142 1.00 91.12 106 PRO A C 1
ATOM 777 O O . PRO A 1 106 ? 10.603 -1.736 -16.561 1.00 91.12 106 PRO A O 1
ATOM 780 N N . TYR A 1 107 ? 8.394 -1.713 -16.962 1.00 91.25 107 TYR A N 1
ATOM 781 C CA . TYR A 1 107 ? 8.539 -1.647 -18.416 1.00 91.25 107 TYR A CA 1
ATOM 782 C C . TYR A 1 107 ? 9.004 -0.267 -18.869 1.00 91.25 107 TYR A C 1
ATOM 784 O O . TYR A 1 107 ? 9.894 -0.178 -19.708 1.00 91.25 107 TYR A O 1
ATOM 792 N N . VAL A 1 108 ? 8.465 0.808 -18.284 1.00 93.31 108 VAL A N 1
ATOM 793 C CA . VAL A 1 108 ? 8.925 2.176 -18.576 1.00 93.31 108 VAL A CA 1
ATOM 794 C C . VAL A 1 108 ? 10.421 2.310 -18.282 1.00 93.31 108 VAL A C 1
ATOM 796 O O . VAL A 1 108 ? 11.173 2.783 -19.130 1.00 93.31 108 VAL A O 1
ATOM 799 N N . LEU A 1 109 ? 10.876 1.828 -17.121 1.00 93.62 109 LEU A N 1
ATOM 800 C CA . LEU A 1 109 ? 12.295 1.830 -16.761 1.00 93.62 109 LEU A CA 1
ATOM 801 C C . LEU A 1 109 ? 13.134 0.970 -17.708 1.00 93.62 109 LEU A C 1
ATOM 803 O O . LEU A 1 109 ? 14.207 1.401 -18.119 1.00 93.62 109 LEU A O 1
ATOM 807 N N . PHE A 1 110 ? 12.641 -0.209 -18.096 1.00 94.75 110 PHE A N 1
ATOM 808 C CA . PHE A 1 110 ? 13.313 -1.056 -19.078 1.00 94.75 110 PHE A CA 1
ATOM 809 C C . PHE A 1 110 ? 13.532 -0.310 -20.400 1.00 94.75 110 PHE A C 1
ATOM 811 O O . PHE A 1 110 ? 14.666 -0.209 -20.862 1.00 94.75 110 PHE A O 1
ATOM 818 N N . PHE A 1 111 ? 12.483 0.281 -20.977 1.00 94.44 111 PHE A N 1
ATOM 819 C CA . PHE A 1 111 ? 12.595 1.003 -22.246 1.00 94.44 111 PHE A CA 1
ATOM 820 C C . PHE A 1 111 ? 13.505 2.231 -22.155 1.00 94.44 111 PHE A C 1
ATOM 822 O O . PHE A 1 111 ? 14.276 2.469 -23.083 1.00 94.44 111 PHE A O 1
ATOM 829 N N . LEU A 1 112 ? 13.466 2.980 -21.049 1.00 95.69 112 LEU A N 1
ATOM 830 C CA . LEU A 1 112 ? 14.351 4.132 -20.832 1.00 95.69 112 LEU A CA 1
ATOM 831 C C . LEU A 1 112 ? 15.825 3.726 -20.707 1.00 95.69 112 LEU A C 1
ATOM 833 O O . LEU A 1 112 ? 16.699 4.382 -21.268 1.00 95.69 112 LEU A O 1
ATOM 837 N N . ILE A 1 113 ? 16.118 2.636 -19.995 1.00 95.06 113 ILE A N 1
ATOM 838 C CA . ILE A 1 113 ? 17.494 2.155 -19.825 1.00 95.06 113 ILE A CA 1
ATOM 839 C C . ILE A 1 113 ? 18.029 1.601 -21.149 1.00 95.06 113 ILE A C 1
ATOM 841 O O . ILE A 1 113 ? 19.150 1.920 -21.543 1.00 95.06 113 ILE A O 1
ATOM 845 N N . ILE A 1 114 ? 17.229 0.809 -21.866 1.00 95.06 114 ILE A N 1
ATOM 846 C CA . ILE A 1 114 ? 17.635 0.211 -23.142 1.00 95.06 114 ILE A CA 1
ATOM 847 C C . ILE A 1 114 ? 17.818 1.262 -24.237 1.00 95.06 114 ILE A C 1
ATOM 849 O O . ILE A 1 114 ? 18.793 1.180 -24.985 1.00 95.06 114 ILE A O 1
ATOM 853 N N . SER A 1 115 ? 16.953 2.277 -24.313 1.00 94.06 115 SER A N 1
ATOM 854 C CA . SER A 1 115 ? 17.138 3.383 -25.259 1.00 94.06 115 SER A CA 1
ATOM 855 C C . SER A 1 115 ? 18.399 4.194 -24.946 1.00 94.06 115 SER A C 1
ATOM 857 O O . SER A 1 115 ? 19.144 4.537 -25.864 1.00 94.06 115 SER A O 1
ATOM 859 N N . GLY A 1 116 ? 18.702 4.417 -23.662 1.00 94.12 116 GLY A N 1
ATOM 860 C CA . GLY A 1 116 ? 19.949 5.042 -23.220 1.00 94.12 116 GLY A CA 1
ATOM 861 C C . GLY A 1 116 ? 21.188 4.234 -23.614 1.00 94.12 116 GLY A C 1
ATOM 862 O O . GLY A 1 116 ? 22.117 4.782 -24.205 1.00 94.12 116 GLY A O 1
ATOM 863 N N . ILE A 1 117 ? 21.189 2.920 -23.365 1.00 92.31 117 ILE A N 1
ATOM 864 C CA . ILE A 1 117 ? 22.283 2.021 -23.770 1.00 92.31 117 ILE A CA 1
ATOM 865 C C . ILE A 1 117 ? 22.455 2.035 -25.291 1.00 92.31 117 ILE A C 1
ATOM 867 O O . ILE A 1 117 ? 23.578 2.156 -25.778 1.00 92.31 117 ILE A O 1
ATOM 871 N N . PHE A 1 118 ? 21.357 1.958 -26.047 1.00 92.50 118 PHE A N 1
ATOM 872 C CA . PHE A 1 118 ? 21.394 2.022 -27.506 1.00 92.50 118 PHE A CA 1
ATOM 873 C C . PHE A 1 118 ? 22.030 3.327 -27.992 1.00 92.50 118 PHE A C 1
ATOM 875 O O . PHE A 1 118 ? 22.957 3.291 -28.799 1.00 92.50 118 PHE A O 1
ATOM 882 N N . ALA A 1 119 ? 21.575 4.472 -27.473 1.00 91.94 119 ALA A N 1
ATOM 883 C CA . ALA A 1 119 ? 22.110 5.780 -27.834 1.00 91.94 119 ALA A CA 1
ATOM 884 C C . ALA A 1 119 ? 23.609 5.876 -27.517 1.00 91.94 119 ALA A C 1
ATOM 886 O O . ALA A 1 119 ? 24.393 6.289 -28.371 1.00 91.94 119 ALA A O 1
ATOM 887 N N . ILE A 1 120 ? 24.033 5.425 -26.333 1.00 90.31 120 ILE A N 1
ATOM 888 C CA . ILE A 1 120 ? 25.448 5.412 -25.947 1.00 90.31 120 ILE A CA 1
ATOM 889 C C . ILE A 1 120 ? 26.260 4.574 -26.935 1.00 90.31 120 ILE A C 1
ATOM 891 O O . ILE A 1 120 ?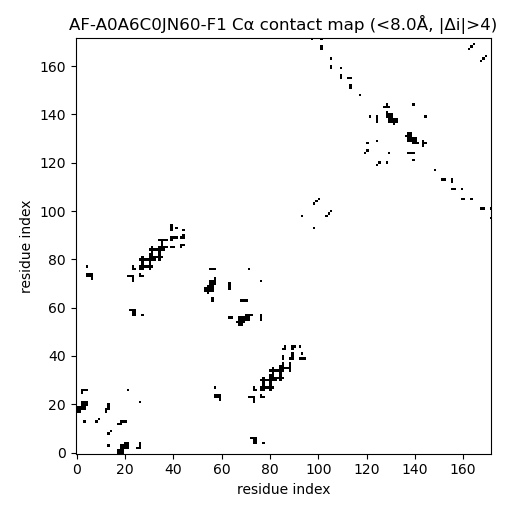 27.244 5.071 -27.478 1.00 90.31 120 ILE A O 1
ATOM 895 N N . LEU A 1 121 ? 25.852 3.336 -27.223 1.00 87.94 121 LEU A N 1
ATOM 896 C CA . LEU A 1 121 ? 26.581 2.464 -28.150 1.00 87.94 121 LEU A CA 1
ATOM 897 C C . LEU A 1 121 ? 26.619 3.037 -29.576 1.00 87.94 121 LEU A C 1
ATOM 899 O O . LEU A 1 121 ? 27.649 2.947 -30.245 1.00 87.94 121 LEU A O 1
ATOM 903 N N . TYR A 1 122 ? 25.526 3.656 -30.026 1.00 87.50 122 TYR A N 1
ATOM 904 C CA . TYR A 1 122 ? 25.403 4.228 -31.366 1.00 87.50 122 TYR A CA 1
ATOM 905 C C . TYR A 1 122 ? 26.272 5.479 -31.562 1.00 87.50 122 TYR A C 1
ATOM 907 O O . TYR A 1 122 ? 26.936 5.612 -32.592 1.00 87.50 122 TYR A O 1
ATOM 915 N N . PHE A 1 123 ? 26.298 6.387 -30.580 1.00 88.50 123 PHE A N 1
ATOM 916 C CA . PHE A 1 123 ? 27.040 7.648 -30.679 1.00 88.50 1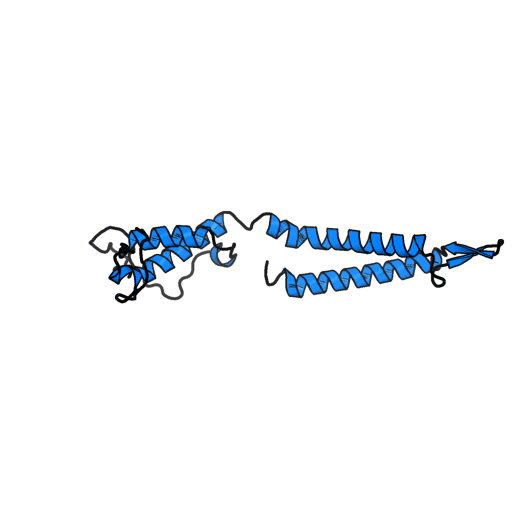23 PHE A CA 1
ATOM 917 C C . PHE A 1 123 ? 28.510 7.520 -30.274 1.00 88.50 123 PHE A C 1
ATOM 919 O O . PHE A 1 123 ? 29.365 8.099 -30.940 1.00 88.50 123 PHE A O 1
ATOM 926 N N . THR A 1 124 ? 28.827 6.757 -29.222 1.00 87.50 124 THR A N 1
ATOM 927 C CA . THR A 1 124 ? 30.220 6.607 -28.754 1.00 87.50 124 THR A CA 1
ATOM 928 C C . THR A 1 124 ? 31.035 5.643 -29.609 1.00 87.50 124 THR A C 1
ATOM 930 O O . THR A 1 124 ? 32.261 5.712 -29.589 1.00 87.50 124 THR A O 1
ATOM 933 N N . LYS A 1 125 ? 30.366 4.775 -30.385 1.00 85.69 125 LYS A N 1
ATOM 934 C CA . LYS A 1 125 ? 30.980 3.849 -31.350 1.00 85.69 125 LYS A CA 1
ATOM 935 C C . LYS A 1 125 ? 32.202 3.107 -30.786 1.00 85.69 125 LYS A C 1
ATOM 937 O O . LYS A 1 125 ? 33.297 3.193 -31.346 1.00 85.69 125 LYS A O 1
ATOM 942 N N . PRO A 1 126 ? 32.052 2.377 -29.671 1.00 86.44 126 PRO A N 1
ATOM 943 C CA . PRO A 1 126 ? 33.198 1.751 -29.042 1.00 86.44 126 PRO A CA 1
ATOM 944 C C . PRO A 1 126 ? 33.755 0.612 -29.909 1.00 86.44 126 PRO A C 1
ATOM 946 O O . PRO A 1 126 ? 33.019 -0.078 -30.615 1.00 86.44 126 PRO A O 1
ATOM 949 N N . LYS A 1 127 ? 35.073 0.388 -29.817 1.00 84.75 127 LYS A N 1
ATOM 950 C CA . LYS A 1 127 ? 35.850 -0.502 -30.707 1.00 84.75 127 LYS A CA 1
ATOM 951 C C . LYS A 1 127 ? 35.335 -1.943 -30.811 1.00 84.75 127 LYS A C 1
ATOM 953 O O . LYS A 1 127 ? 35.597 -2.614 -31.801 1.00 84.75 127 LYS A O 1
ATOM 958 N N . PHE A 1 128 ? 34.630 -2.440 -29.795 1.00 83.88 128 PHE A N 1
ATOM 959 C CA . PHE A 1 128 ? 34.098 -3.807 -29.780 1.00 83.88 128 PHE A CA 1
ATOM 960 C C . PHE A 1 128 ? 32.821 -3.980 -30.622 1.00 83.88 128 PHE A C 1
ATOM 962 O O . PHE A 1 128 ? 32.440 -5.108 -30.929 1.00 83.88 128 PHE A O 1
ATOM 969 N N . VAL A 1 129 ? 32.185 -2.878 -31.031 1.00 85.00 129 VAL A N 1
ATOM 970 C CA . VAL A 1 129 ? 30.941 -2.861 -31.822 1.00 85.00 129 VAL A CA 1
ATOM 971 C C . VAL A 1 129 ? 31.129 -2.243 -33.205 1.00 85.00 129 VAL A C 1
ATOM 973 O O . VAL A 1 129 ? 30.179 -2.146 -33.981 1.00 85.00 129 VAL A O 1
ATOM 976 N N . THR A 1 130 ? 32.345 -1.806 -33.521 1.00 87.12 130 THR A N 1
ATOM 977 C CA . THR A 1 130 ? 32.683 -1.168 -34.789 1.00 87.12 130 THR A CA 1
ATOM 978 C C . THR A 1 130 ? 33.619 -2.033 -35.626 1.00 87.12 130 THR A C 1
ATOM 980 O O . THR A 1 130 ? 34.325 -2.917 -35.136 1.00 87.12 130 THR A O 1
ATOM 983 N N . LYS A 1 131 ? 33.606 -1.776 -36.931 1.00 87.62 131 LYS A N 1
ATOM 984 C CA . LYS A 1 131 ? 34.571 -2.268 -37.911 1.00 87.62 131 LYS A CA 1
ATOM 985 C C . LYS A 1 131 ? 35.113 -1.091 -38.710 1.00 87.62 131 LYS A C 1
ATOM 987 O O . LYS A 1 131 ? 34.437 -0.074 -38.874 1.00 87.62 131 LYS A O 1
ATOM 992 N N . LYS A 1 132 ? 36.323 -1.249 -39.237 1.00 84.56 132 LYS A N 1
ATOM 993 C CA . LYS A 1 132 ? 36.908 -0.263 -40.140 1.00 84.56 132 LYS A CA 1
ATOM 994 C C . LYS A 1 132 ? 36.318 -0.418 -41.535 1.00 84.56 132 LYS A C 1
ATOM 996 O O . LYS A 1 132 ? 36.305 -1.517 -42.083 1.00 84.56 132 LYS A O 1
ATOM 1001 N N . ASP A 1 133 ? 35.835 0.682 -42.095 1.00 82.50 133 ASP A N 1
ATOM 1002 C CA . ASP A 1 133 ? 35.458 0.758 -43.505 1.00 82.50 133 ASP A CA 1
ATOM 1003 C C . ASP A 1 133 ? 36.707 0.911 -44.397 1.00 82.50 133 ASP A C 1
ATOM 1005 O O . ASP A 1 133 ? 37.788 1.263 -43.926 1.00 82.50 133 ASP A O 1
ATOM 1009 N N . SER A 1 134 ? 36.537 0.708 -45.702 1.00 77.75 134 SER A N 1
ATOM 1010 C CA . SER A 1 134 ? 37.488 0.974 -46.794 1.00 77.75 134 SER A CA 1
ATOM 1011 C C . SER A 1 134 ? 38.218 2.322 -46.692 1.00 77.75 134 SER A C 1
ATOM 1013 O O . SER A 1 134 ? 39.354 2.455 -47.135 1.00 77.75 134 SER A O 1
ATOM 1015 N N . ARG A 1 135 ? 37.593 3.320 -46.054 1.00 81.12 135 ARG A N 1
ATOM 1016 C CA . ARG A 1 135 ? 38.146 4.660 -45.787 1.00 81.12 135 ARG A CA 1
ATOM 1017 C C . ARG A 1 135 ? 38.766 4.821 -44.391 1.00 81.12 135 ARG A C 1
ATOM 1019 O O . ARG A 1 135 ? 38.927 5.946 -43.926 1.00 81.12 135 ARG A O 1
ATOM 1026 N N . ASN A 1 136 ? 39.076 3.719 -43.705 1.00 79.94 136 ASN A N 1
ATOM 1027 C CA . ASN A 1 136 ? 39.649 3.668 -42.353 1.00 79.94 136 ASN A CA 1
ATOM 1028 C C . ASN A 1 136 ? 38.785 4.371 -41.277 1.00 79.94 136 ASN A C 1
ATOM 1030 O O . ASN A 1 136 ? 39.301 4.788 -40.242 1.00 79.94 136 ASN A O 1
ATOM 1034 N N . LYS A 1 137 ? 37.474 4.518 -41.526 1.00 81.69 137 LYS A N 1
ATOM 1035 C CA . LYS A 1 137 ? 36.500 5.116 -40.596 1.00 81.69 137 LYS A CA 1
ATOM 1036 C C . LYS A 1 137 ? 35.810 4.037 -39.766 1.00 81.69 137 LYS A C 1
ATOM 1038 O O . LYS A 1 137 ? 35.496 2.972 -40.296 1.00 81.69 137 LYS A O 1
ATOM 1043 N N . ASP A 1 138 ? 35.513 4.349 -38.507 1.00 83.44 138 ASP A N 1
ATOM 1044 C CA . ASP A 1 138 ? 34.763 3.458 -37.621 1.00 83.44 138 ASP A CA 1
ATOM 1045 C C . ASP A 1 138 ? 33.269 3.473 -37.971 1.00 83.44 138 ASP A C 1
ATOM 1047 O O . ASP A 1 138 ? 32.551 4.470 -37.797 1.00 83.44 138 ASP A O 1
ATOM 1051 N N . VAL A 1 139 ? 32.796 2.337 -38.475 1.00 87.00 139 VAL A N 1
ATOM 1052 C CA . VAL A 1 139 ? 31.394 2.087 -38.817 1.00 87.00 139 VAL A CA 1
ATOM 1053 C C . VAL A 1 139 ? 30.860 0.991 -37.905 1.00 87.00 139 VAL A C 1
ATOM 1055 O O . VAL A 1 139 ? 31.593 0.084 -37.520 1.00 87.00 139 VAL A O 1
ATOM 1058 N N . ILE A 1 140 ? 29.585 1.075 -37.531 1.00 88.06 140 ILE A N 1
ATOM 1059 C CA . ILE A 1 140 ? 28.953 0.064 -36.679 1.00 88.06 140 ILE A CA 1
ATOM 1060 C C . ILE A 1 140 ? 28.939 -1.281 -37.410 1.00 88.06 140 ILE A C 1
ATOM 1062 O O . ILE A 1 140 ? 28.495 -1.387 -38.556 1.00 88.06 140 ILE A O 1
ATOM 1066 N N . ASP A 1 141 ? 29.422 -2.315 -36.730 1.00 90.56 141 ASP A N 1
ATOM 1067 C CA . ASP A 1 141 ? 29.304 -3.693 -37.172 1.00 90.56 141 ASP A CA 1
ATOM 1068 C C . ASP A 1 141 ? 28.024 -4.296 -36.593 1.00 90.56 141 ASP A C 1
ATOM 1070 O O . ASP A 1 141 ? 27.994 -4.763 -35.455 1.00 90.56 141 ASP A O 1
ATOM 1074 N N . TRP A 1 142 ? 26.952 -4.283 -37.386 1.00 85.88 142 TRP A N 1
ATOM 1075 C CA . TRP A 1 142 ? 25.643 -4.803 -36.982 1.00 85.88 142 TRP A CA 1
ATOM 1076 C C . TRP A 1 142 ? 25.681 -6.268 -36.531 1.00 85.88 142 TRP A C 1
ATOM 1078 O O . TRP A 1 142 ? 24.922 -6.642 -35.639 1.00 85.88 142 TRP A O 1
ATOM 1088 N N . SER A 1 143 ? 26.600 -7.077 -37.071 1.00 87.44 143 SER A N 1
ATOM 1089 C CA . SER A 1 143 ? 26.744 -8.488 -36.689 1.00 87.44 143 SER A CA 1
ATOM 1090 C C . SER A 1 143 ? 27.231 -8.668 -35.248 1.00 87.44 143 SER A C 1
ATOM 1092 O O . SER A 1 143 ? 26.868 -9.640 -34.593 1.00 87.44 143 SER A O 1
ATOM 1094 N N . LYS A 1 144 ? 28.000 -7.701 -34.732 1.00 86.62 144 LYS A N 1
ATOM 1095 C CA . LYS A 1 144 ? 28.461 -7.650 -33.338 1.00 86.62 144 LYS A CA 1
ATOM 1096 C C . LYS A 1 144 ? 27.497 -6.853 -32.470 1.00 86.62 144 LYS A C 1
ATOM 1098 O O . LYS A 1 144 ? 27.199 -7.251 -31.350 1.00 86.62 144 LYS A O 1
ATOM 1103 N N . PHE A 1 145 ? 26.967 -5.752 -32.995 1.00 89.25 145 PHE A N 1
ATOM 1104 C CA . PHE A 1 145 ? 26.047 -4.872 -32.280 1.00 89.25 145 PHE A CA 1
ATOM 1105 C C . PHE A 1 145 ? 24.812 -5.610 -31.773 1.00 89.25 145 PHE A C 1
ATOM 1107 O O . PHE A 1 145 ? 24.496 -5.538 -30.587 1.00 89.25 145 PHE A O 1
ATOM 1114 N N . VAL A 1 146 ? 24.134 -6.341 -32.659 1.00 88.69 146 VAL A N 1
ATOM 1115 C CA . VAL A 1 146 ? 22.876 -7.026 -32.344 1.00 88.69 146 VAL A CA 1
ATOM 1116 C C . VAL A 1 146 ? 23.024 -8.019 -31.180 1.00 88.69 146 VAL A C 1
ATOM 1118 O O . VAL A 1 146 ? 22.273 -7.878 -30.214 1.00 88.69 146 VAL A O 1
ATOM 1121 N N . PRO A 1 147 ? 23.975 -8.976 -31.177 1.00 90.69 147 PRO A N 1
ATOM 1122 C CA . PRO A 1 147 ? 24.101 -9.922 -30.069 1.00 90.69 147 PRO A CA 1
ATOM 1123 C C . PRO A 1 147 ? 24.497 -9.253 -28.747 1.00 90.69 147 PRO A C 1
ATOM 1125 O O . PRO A 1 147 ? 23.912 -9.583 -27.716 1.00 90.69 147 PRO A O 1
ATOM 1128 N N . TYR A 1 148 ? 25.416 -8.276 -28.748 1.00 88.38 148 TYR A N 1
ATOM 1129 C CA . TYR A 1 148 ? 25.762 -7.546 -27.518 1.00 88.38 148 TYR A CA 1
ATOM 1130 C C . TYR A 1 148 ? 24.565 -6.779 -26.953 1.00 88.38 148 TYR A C 1
ATOM 1132 O O . TYR A 1 148 ? 24.342 -6.780 -25.742 1.00 88.38 148 TYR A O 1
ATOM 1140 N N . PHE A 1 149 ? 23.770 -6.162 -27.825 1.00 90.31 149 PHE A N 1
ATOM 1141 C CA . PHE A 1 149 ? 22.572 -5.442 -27.418 1.00 90.31 149 PHE A CA 1
ATOM 1142 C C . PHE A 1 149 ? 21.496 -6.383 -26.861 1.00 90.31 149 PHE A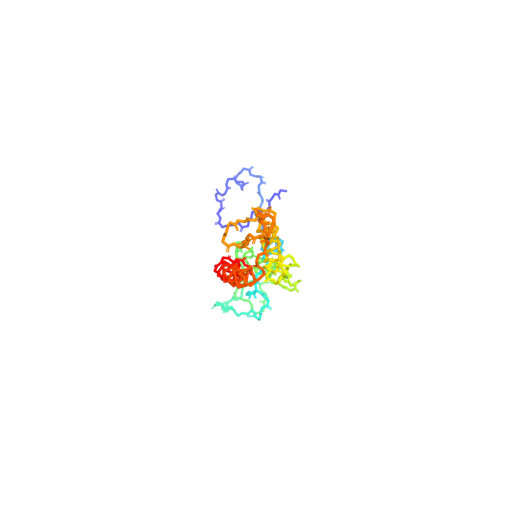 C 1
ATOM 1144 O O . PHE A 1 149 ? 20.910 -6.086 -25.824 1.00 90.31 149 PHE A O 1
ATOM 1151 N N . ILE A 1 150 ? 21.288 -7.554 -27.473 1.00 92.44 150 ILE A N 1
ATOM 1152 C CA . ILE A 1 150 ? 20.371 -8.582 -26.952 1.00 92.44 150 ILE A CA 1
ATOM 1153 C C . ILE A 1 150 ? 20.804 -9.041 -25.555 1.00 92.44 150 ILE A C 1
ATOM 1155 O O . ILE A 1 150 ? 19.975 -9.112 -24.648 1.00 92.44 150 ILE A O 1
ATOM 1159 N N . VAL A 1 151 ? 22.097 -9.309 -25.349 1.00 93.06 151 VAL A N 1
ATOM 1160 C CA . VAL A 1 151 ? 22.622 -9.696 -24.029 1.00 93.06 151 VAL A CA 1
ATOM 1161 C C . VAL A 1 151 ? 22.404 -8.579 -23.007 1.00 93.06 151 VAL A C 1
ATOM 1163 O O . VAL A 1 151 ? 21.940 -8.854 -21.901 1.00 93.06 151 VAL A O 1
ATOM 1166 N N . ALA A 1 152 ? 22.656 -7.319 -23.371 1.00 91.31 152 ALA A N 1
ATOM 1167 C CA . ALA A 1 152 ? 22.384 -6.178 -22.499 1.00 91.31 152 ALA A CA 1
ATOM 1168 C C . ALA A 1 152 ? 20.892 -6.081 -22.124 1.00 91.31 152 ALA A C 1
ATOM 1170 O O . ALA A 1 152 ? 20.571 -5.908 -20.948 1.00 91.31 152 ALA A O 1
ATOM 1171 N N . CYS A 1 153 ? 19.982 -6.276 -23.086 1.00 94.56 153 CYS A N 1
ATOM 1172 C CA . CYS A 1 153 ? 18.540 -6.348 -22.838 1.00 94.56 153 CYS A CA 1
ATOM 1173 C C . CYS A 1 153 ? 18.183 -7.433 -21.817 1.00 94.56 153 CYS A C 1
ATOM 1175 O O . CYS A 1 153 ? 17.442 -7.163 -20.872 1.00 94.56 153 CYS A O 1
ATOM 1177 N N . LEU A 1 154 ? 18.732 -8.641 -21.965 1.00 95.50 154 LEU A N 1
ATOM 1178 C CA . LEU A 1 154 ? 18.479 -9.744 -21.034 1.00 95.50 154 LEU A CA 1
ATOM 1179 C C . LEU A 1 154 ? 18.988 -9.427 -19.625 1.00 95.50 154 LEU A C 1
ATOM 1181 O O . LEU A 1 154 ? 18.260 -9.624 -18.653 1.00 95.50 154 LEU A O 1
ATOM 1185 N N . VAL A 1 155 ? 20.203 -8.890 -19.505 1.00 94.94 155 VAL A N 1
ATOM 1186 C CA . VAL A 1 155 ? 20.790 -8.523 -18.208 1.00 94.94 155 VAL A CA 1
ATOM 1187 C C . VAL A 1 155 ? 19.947 -7.454 -17.513 1.00 94.94 155 VAL A C 1
ATOM 1189 O O . VAL A 1 155 ? 19.593 -7.617 -16.345 1.00 94.94 155 VAL A O 1
ATOM 1192 N N . VAL A 1 156 ? 19.556 -6.395 -18.225 1.00 95.12 156 VAL A N 1
ATOM 1193 C CA . VAL A 1 156 ? 18.705 -5.328 -17.672 1.00 95.12 156 VAL A CA 1
ATOM 1194 C C . VAL A 1 156 ? 17.336 -5.874 -17.263 1.00 95.12 156 VAL A C 1
ATOM 1196 O O . VAL A 1 156 ? 16.863 -5.559 -16.170 1.00 95.12 156 VAL A O 1
ATOM 1199 N N . ALA A 1 157 ? 16.716 -6.733 -18.077 1.00 94.19 157 ALA A N 1
ATOM 1200 C CA . ALA A 1 157 ? 15.441 -7.364 -17.737 1.00 94.19 157 ALA A CA 1
ATOM 1201 C C . ALA A 1 157 ? 15.538 -8.199 -16.448 1.00 94.19 157 ALA A C 1
ATOM 1203 O O . ALA A 1 157 ? 14.669 -8.092 -15.580 1.00 94.19 157 ALA A O 1
ATOM 1204 N N . ILE A 1 158 ? 16.611 -8.980 -16.284 1.00 94.50 158 ILE A N 1
ATOM 1205 C CA . ILE A 1 158 ? 16.858 -9.783 -15.077 1.00 94.50 158 ILE A CA 1
ATOM 1206 C C . ILE A 1 158 ? 17.054 -8.885 -13.852 1.00 94.50 158 ILE A C 1
ATOM 1208 O O . ILE A 1 158 ? 16.464 -9.153 -12.803 1.00 94.50 158 ILE A O 1
ATOM 1212 N N . ILE A 1 159 ? 17.837 -7.808 -13.973 1.00 93.56 159 ILE A N 1
ATOM 1213 C CA . ILE A 1 159 ? 18.079 -6.856 -12.878 1.00 93.56 159 ILE A CA 1
ATOM 1214 C C . ILE A 1 159 ? 16.770 -6.197 -12.442 1.00 93.56 159 ILE A C 1
ATOM 1216 O O . ILE A 1 159 ? 16.449 -6.203 -11.251 1.00 93.56 159 ILE A O 1
ATOM 1220 N N . ILE A 1 160 ? 15.988 -5.677 -13.394 1.00 92.88 160 ILE A N 1
ATOM 1221 C CA . ILE A 1 160 ? 14.693 -5.049 -13.107 1.00 92.88 160 ILE A CA 1
ATOM 1222 C C . ILE A 1 160 ? 13.757 -6.063 -12.456 1.00 92.88 160 ILE A C 1
ATOM 1224 O O . ILE A 1 160 ? 13.157 -5.755 -11.429 1.00 92.88 160 ILE A O 1
ATOM 1228 N N . TRP A 1 161 ? 13.665 -7.284 -12.987 1.00 91.00 161 TRP A N 1
ATOM 1229 C CA . TRP A 1 161 ? 12.830 -8.338 -12.412 1.00 91.00 161 TRP A CA 1
ATOM 1230 C C . TRP A 1 161 ? 13.231 -8.682 -10.976 1.00 91.00 161 TRP A C 1
ATOM 1232 O O . TRP A 1 161 ? 12.367 -8.762 -10.097 1.00 91.00 161 TRP A O 1
ATOM 1242 N N . PHE A 1 162 ? 14.529 -8.851 -10.712 1.00 91.75 162 PHE A N 1
ATOM 1243 C CA . PHE A 1 162 ? 15.038 -9.167 -9.381 1.00 91.75 162 PHE A CA 1
ATOM 1244 C C . PHE A 1 162 ? 14.744 -8.034 -8.394 1.00 91.75 162 PHE A C 1
ATOM 1246 O O . PHE A 1 162 ? 14.220 -8.281 -7.303 1.00 91.75 162 PHE A O 1
ATOM 1253 N N . PHE A 1 163 ? 15.008 -6.791 -8.800 1.00 89.06 163 PHE A N 1
ATOM 1254 C CA . PHE A 1 163 ? 14.713 -5.605 -8.006 1.00 89.06 163 PHE A CA 1
ATOM 1255 C C . PHE A 1 163 ? 13.211 -5.492 -7.706 1.00 89.06 163 PHE A C 1
ATOM 1257 O O . PHE A 1 163 ? 12.822 -5.367 -6.543 1.00 89.06 163 PHE A O 1
ATOM 1264 N N . TRP A 1 164 ? 12.346 -5.649 -8.715 1.00 88.56 164 TRP A N 1
ATOM 1265 C CA . TRP A 1 164 ? 10.890 -5.569 -8.543 1.00 88.56 164 TRP A CA 1
ATOM 1266 C C . TRP A 1 164 ? 10.349 -6.667 -7.633 1.00 88.56 164 TRP A C 1
ATOM 1268 O O . TRP A 1 164 ? 9.520 -6.416 -6.754 1.00 88.56 164 TRP A O 1
ATOM 1278 N N . LYS A 1 165 ? 10.823 -7.902 -7.821 1.00 85.50 165 LYS A N 1
ATOM 1279 C CA . LYS A 1 165 ? 10.398 -9.055 -7.026 1.00 85.50 165 LYS A CA 1
ATOM 1280 C C . LYS A 1 165 ? 10.816 -8.913 -5.565 1.00 85.50 165 LYS A C 1
ATOM 1282 O O . LYS A 1 165 ? 10.043 -9.286 -4.685 1.00 85.50 165 LYS A O 1
ATOM 1287 N N . ARG A 1 166 ? 12.025 -8.410 -5.301 1.00 83.12 166 ARG A N 1
ATOM 1288 C CA . ARG A 1 166 ? 12.594 -8.370 -3.949 1.00 83.12 166 ARG A CA 1
ATOM 1289 C C . ARG A 1 166 ? 12.214 -7.120 -3.164 1.00 83.12 166 ARG A C 1
ATOM 1291 O O . ARG A 1 166 ? 11.933 -7.243 -1.974 1.00 83.12 166 ARG A O 1
ATOM 1298 N N . PHE A 1 167 ? 12.188 -5.959 -3.809 1.00 76.69 167 PHE A N 1
ATOM 1299 C CA . PHE A 1 167 ? 12.006 -4.676 -3.132 1.00 76.69 167 PHE A CA 1
ATOM 1300 C C . PHE A 1 167 ? 10.650 -4.037 -3.384 1.00 76.69 167 PHE A C 1
ATOM 1302 O O . PHE A 1 167 ? 10.145 -3.380 -2.492 1.00 76.69 167 PHE A O 1
ATOM 1309 N N . VAL A 1 168 ? 10.019 -4.233 -4.540 1.00 73.56 168 VAL A N 1
ATOM 1310 C CA . VAL A 1 168 ? 8.771 -3.511 -4.840 1.00 73.56 168 VAL A CA 1
ATOM 1311 C C . VAL A 1 168 ? 7.549 -4.301 -4.372 1.00 73.56 168 VAL A C 1
ATOM 1313 O O . VAL A 1 168 ? 6.750 -3.789 -3.599 1.00 73.56 168 VAL A O 1
ATOM 1316 N N . ARG A 1 169 ? 7.443 -5.594 -4.710 1.00 68.31 169 ARG A N 1
ATOM 1317 C CA . ARG A 1 169 ? 6.288 -6.438 -4.316 1.00 68.31 169 ARG A CA 1
ATOM 1318 C C . ARG A 1 169 ? 6.119 -6.676 -2.811 1.00 68.31 169 ARG A C 1
ATOM 1320 O O . ARG A 1 169 ? 5.096 -7.209 -2.405 1.00 68.31 169 ARG A O 1
ATOM 1327 N N . ARG A 1 170 ? 7.136 -6.389 -1.994 1.00 63.69 170 ARG A N 1
ATOM 1328 C CA . ARG A 1 170 ? 7.037 -6.535 -0.529 1.00 63.69 170 ARG A CA 1
ATOM 1329 C C . ARG A 1 170 ? 6.405 -5.323 0.148 1.00 63.69 170 ARG A C 1
ATOM 1331 O O . ARG A 1 170 ? 5.915 -5.458 1.260 1.00 63.69 170 ARG A O 1
ATOM 1338 N N . TRP A 1 171 ? 6.459 -4.169 -0.506 1.00 56.66 171 TRP A N 1
ATOM 1339 C CA . TRP A 1 171 ? 6.023 -2.884 0.043 1.00 56.66 171 TRP A CA 1
ATOM 1340 C C . TRP A 1 171 ? 4.787 -2.334 -0.677 1.00 56.66 171 TRP A C 1
ATOM 1342 O O . TRP A 1 171 ? 4.225 -1.330 -0.245 1.00 56.66 171 TRP A O 1
ATOM 1352 N N . ILE A 1 172 ? 4.387 -2.999 -1.769 1.00 57.19 172 ILE A N 1
ATOM 1353 C CA . ILE A 1 172 ? 3.251 -2.690 -2.637 1.00 57.19 172 ILE A CA 1
ATOM 1354 C C . ILE A 1 172 ? 2.384 -3.942 -2.792 1.00 57.19 172 ILE A C 1
ATOM 1356 O O . ILE A 1 172 ? 1.206 -3.901 -2.392 1.00 57.19 172 ILE A O 1
#

Radius of gyration: 29.8 Å; Cα contacts (8 Å, |Δi|>4): 203; chains: 1; bounding box: 67×35×81 Å

Sequence (172 aa):
MPTYCGNNANYPGLLAGTHVLGTNYGCMRKGIGVGSHLPYDAAYAGPYAPVDPRRFYCGNNPVVPPGYLAAGSPSNCLSTGIGIGKAQRAAMGPPAFMYFTRYVLPYVLFFLIISGIFAILYFTKPKFVTKKDSRNKDVIDWSKFVPYFIVACLVVAIIIWFFWKRFVRRWI

Mean predicted aligned error: 9.22 Å

Foldseek 3Di:
DAEDLDDDPVDVCVVVVVYDHDQLQRLLQLLLVQLLPDAADLVLCDDDDDPDCAAADRDPDPDDDPPHPYHDGSNVSSPNSSSNNNNVNCVVPHDPVLVCLLPPVLVVVLVVVLVVVVVCCQVVLDPQQWDQDPVRDTDGDPVRVVVVSVVVSVVSNVVSVVCCVPPVVVPD

Organism: NCBI:txid1070528